Protein AF-A0A2Z5BMR2-F1 (afdb_monomer_lite)

Structure (mmCIF, N/CA/C/O backbone):
data_AF-A0A2Z5BMR2-F1
#
_entry.id   AF-A0A2Z5BMR2-F1
#
loop_
_atom_site.group_PDB
_atom_site.id
_atom_site.type_symbol
_atom_site.label_atom_id
_atom_site.label_alt_id
_atom_site.label_comp_id
_atom_site.label_asym_id
_atom_site.label_entity_id
_atom_site.label_seq_id
_atom_site.pdbx_PDB_ins_code
_atom_site.Cartn_x
_atom_site.Cartn_y
_atom_site.Cartn_z
_atom_site.occupancy
_atom_site.B_iso_or_equiv
_atom_site.auth_seq_id
_atom_site.auth_comp_id
_atom_site.auth_asym_id
_atom_site.auth_atom_id
_atom_site.pdbx_PDB_model_num
ATOM 1 N N . MET A 1 1 ? -6.294 -4.212 -38.802 1.00 42.16 1 MET A N 1
ATOM 2 C CA . MET A 1 1 ? -4.914 -4.127 -38.282 1.00 42.16 1 MET A CA 1
ATOM 3 C C . MET A 1 1 ? -3.989 -4.426 -39.443 1.00 42.16 1 MET A C 1
ATOM 5 O O . MET A 1 1 ? -3.777 -5.590 -39.751 1.00 42.16 1 MET A O 1
ATOM 9 N N . GLU A 1 2 ? -3.551 -3.392 -40.159 1.00 46.03 2 GLU A N 1
ATOM 10 C CA . GLU A 1 2 ? -2.572 -3.547 -41.236 1.00 46.03 2 GLU A CA 1
ATOM 11 C C . GLU A 1 2 ? -1.261 -4.031 -40.621 1.00 46.03 2 GLU A C 1
ATOM 13 O O . GLU A 1 2 ? -0.559 -3.287 -39.935 1.00 46.03 2 GLU A O 1
ATOM 18 N N . ALA A 1 3 ? -0.954 -5.311 -40.818 1.00 54.41 3 ALA A N 1
ATOM 19 C CA . ALA A 1 3 ? 0.390 -5.805 -40.612 1.00 54.41 3 ALA A CA 1
ATOM 20 C C . ALA A 1 3 ? 1.254 -5.139 -41.685 1.00 54.41 3 ALA A C 1
ATOM 22 O O . ALA A 1 3 ? 1.255 -5.550 -42.844 1.00 54.41 3 ALA A O 1
ATOM 23 N N . LEU A 1 4 ? 1.928 -4.051 -41.311 1.00 61.62 4 LEU A N 1
ATOM 24 C CA . LEU A 1 4 ? 2.996 -3.471 -42.110 1.00 61.62 4 LEU A CA 1
ATOM 25 C C . LEU A 1 4 ? 3.969 -4.610 -42.431 1.00 61.62 4 LEU A C 1
ATOM 27 O O . LEU A 1 4 ? 4.665 -5.093 -41.536 1.00 61.62 4 LEU A O 1
ATOM 31 N N . ASN A 1 5 ? 3.992 -5.053 -43.690 1.00 74.19 5 ASN A N 1
ATOM 32 C CA . ASN A 1 5 ? 4.996 -5.972 -44.221 1.00 74.19 5 ASN A CA 1
ATOM 33 C C . ASN A 1 5 ? 6.338 -5.230 -44.258 1.00 74.19 5 ASN A C 1
ATOM 35 O O . ASN A 1 5 ? 6.820 -4.785 -45.299 1.00 74.19 5 ASN A O 1
ATOM 39 N N . LEU A 1 6 ? 6.908 -5.019 -43.075 1.00 76.94 6 LEU A N 1
ATOM 40 C CA . LEU A 1 6 ? 8.230 -4.460 -42.898 1.00 76.94 6 LEU A CA 1
ATOM 41 C C . LEU A 1 6 ? 9.226 -5.459 -43.481 1.00 76.94 6 LEU A C 1
ATOM 43 O O . LEU A 1 6 ? 9.196 -6.645 -43.150 1.00 76.94 6 LEU A O 1
ATOM 47 N N . CYS A 1 7 ? 10.142 -4.987 -44.326 1.00 89.50 7 CYS A N 1
ATOM 48 C CA . CYS A 1 7 ? 11.292 -5.807 -44.684 1.00 89.50 7 CYS A CA 1
ATOM 49 C C . CYS A 1 7 ? 12.089 -6.153 -43.411 1.00 89.50 7 CYS A C 1
ATOM 51 O O . CYS A 1 7 ? 12.035 -5.420 -42.419 1.00 89.50 7 CYS A O 1
ATOM 53 N N . VAL A 1 8 ? 12.847 -7.253 -43.437 1.00 88.44 8 VAL A N 1
ATOM 54 C CA . VAL A 1 8 ? 13.571 -7.795 -42.267 1.00 88.44 8 VAL A CA 1
ATOM 55 C C . VAL A 1 8 ? 14.354 -6.714 -41.509 1.00 88.44 8 VAL A C 1
ATOM 57 O O . VAL A 1 8 ? 14.242 -6.611 -40.291 1.00 88.44 8 VAL A O 1
ATOM 60 N N . LYS A 1 9 ? 15.043 -5.821 -42.231 1.00 87.94 9 LYS A N 1
ATOM 61 C CA . LYS A 1 9 ? 15.794 -4.701 -41.639 1.00 87.94 9 LYS A CA 1
ATOM 62 C C . LYS A 1 9 ? 14.905 -3.717 -40.870 1.00 87.94 9 LYS A C 1
ATOM 64 O O . LYS A 1 9 ? 15.273 -3.267 -39.788 1.00 87.94 9 LYS A O 1
ATOM 69 N N . HIS A 1 10 ? 13.732 -3.376 -41.407 1.00 90.38 10 HIS A N 1
ATOM 70 C CA . 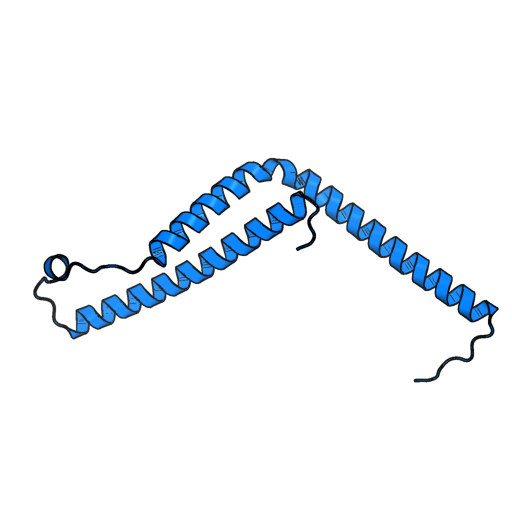HIS A 1 10 ? 12.785 -2.492 -40.725 1.00 90.38 10 HIS A CA 1
ATOM 71 C C . HIS A 1 10 ? 12.154 -3.169 -39.501 1.00 90.38 10 HIS A C 1
ATOM 73 O O . HIS A 1 10 ? 11.947 -2.510 -38.482 1.00 90.38 10 HIS A O 1
ATOM 79 N N . TYR A 1 11 ? 11.896 -4.478 -39.571 1.00 89.25 11 TYR A N 1
ATOM 80 C CA . TYR A 1 11 ? 11.407 -5.253 -38.431 1.00 89.25 11 TYR A CA 1
ATOM 81 C C . TYR A 1 11 ? 12.437 -5.312 -37.292 1.00 89.25 11 TYR A C 1
ATOM 83 O O . TYR A 1 11 ? 12.106 -5.035 -36.138 1.00 89.25 11 TYR A O 1
ATOM 91 N N . GLU A 1 12 ? 13.703 -5.596 -37.605 1.00 91.25 12 GLU A N 1
ATOM 92 C CA . GLU A 1 12 ? 14.796 -5.614 -36.625 1.00 91.25 12 GLU A CA 1
ATOM 93 C C . GLU A 1 12 ? 14.999 -4.247 -35.963 1.00 91.25 12 GLU A C 1
ATOM 95 O O . GLU A 1 12 ? 15.129 -4.164 -34.738 1.00 91.25 12 GLU A O 1
ATOM 100 N N . LEU A 1 13 ? 14.948 -3.165 -36.747 1.00 92.31 13 LEU A N 1
ATOM 101 C CA . LEU A 1 13 ? 15.023 -1.801 -36.226 1.00 92.31 13 LEU A CA 1
ATOM 102 C C . LEU A 1 13 ? 13.854 -1.491 -35.278 1.00 92.31 13 LEU A C 1
ATOM 104 O O . LEU A 1 13 ? 14.067 -0.928 -34.201 1.00 92.31 13 LEU A O 1
ATOM 108 N N . ALA A 1 14 ? 12.627 -1.870 -35.648 1.00 90.56 14 ALA A N 1
ATOM 109 C CA . ALA A 1 14 ? 11.446 -1.676 -34.811 1.00 90.56 14 ALA A CA 1
ATOM 110 C C . ALA A 1 14 ? 11.557 -2.457 -33.492 1.00 90.56 14 ALA A C 1
ATOM 112 O O . ALA A 1 14 ? 11.312 -1.895 -32.423 1.00 90.56 14 ALA A O 1
ATOM 113 N N . LYS A 1 15 ? 12.016 -3.713 -33.545 1.00 92.25 15 LYS A N 1
ATOM 114 C CA . LYS A 1 15 ? 12.270 -4.542 -32.359 1.00 92.25 15 LYS A CA 1
ATOM 115 C C . LYS A 1 15 ? 13.333 -3.920 -31.451 1.00 92.25 15 LYS A C 1
ATOM 117 O O . LYS A 1 15 ? 13.125 -3.832 -30.242 1.00 92.25 15 LYS A O 1
ATOM 122 N N . ALA A 1 16 ? 14.443 -3.444 -32.016 1.00 92.50 16 ALA A N 1
ATOM 123 C CA . ALA A 1 16 ? 15.496 -2.770 -31.259 1.00 92.50 16 ALA A CA 1
ATOM 124 C C . ALA A 1 16 ? 14.992 -1.472 -30.607 1.00 92.50 16 ALA A C 1
ATOM 126 O O . ALA A 1 16 ? 15.317 -1.193 -29.453 1.00 92.50 16 ALA A O 1
ATOM 127 N N . LYS A 1 17 ? 14.160 -0.695 -31.313 1.00 93.56 17 LYS A N 1
ATOM 128 C CA . LYS A 1 17 ? 13.536 0.521 -30.776 1.00 93.56 17 LYS A CA 1
ATOM 129 C C . LYS A 1 17 ? 12.590 0.206 -29.615 1.00 93.56 17 LYS A C 1
ATOM 131 O O . LYS A 1 17 ? 12.714 0.838 -28.570 1.00 93.56 17 LYS A O 1
ATOM 136 N N . MET A 1 18 ? 11.711 -0.790 -29.763 1.00 94.12 18 MET A N 1
ATOM 137 C CA . MET A 1 18 ? 10.823 -1.229 -28.678 1.00 94.12 18 MET A CA 1
ATOM 138 C C . MET A 1 18 ? 11.616 -1.726 -27.471 1.00 94.12 18 MET A C 1
ATOM 140 O O . MET A 1 18 ? 11.293 -1.381 -26.338 1.00 94.12 18 MET A O 1
ATOM 144 N N . ARG A 1 19 ? 12.685 -2.498 -27.700 1.00 94.69 19 ARG A N 1
ATOM 145 C CA . ARG A 1 19 ? 13.535 -2.996 -26.617 1.00 94.69 19 ARG A CA 1
ATOM 146 C C . ARG A 1 19 ? 14.180 -1.852 -25.837 1.00 94.69 19 ARG A C 1
ATOM 148 O O . ARG A 1 19 ? 14.047 -1.816 -24.622 1.00 94.69 19 ARG A O 1
ATOM 155 N N . ARG A 1 20 ? 14.780 -0.881 -26.535 1.00 94.50 20 ARG A N 1
ATOM 156 C CA . ARG A 1 20 ? 15.349 0.327 -25.910 1.00 94.50 20 ARG A CA 1
ATOM 157 C C . ARG A 1 20 ? 14.309 1.127 -25.132 1.00 94.50 20 ARG A C 1
ATOM 159 O O . ARG A 1 20 ? 14.628 1.688 -24.090 1.00 94.50 20 ARG A O 1
ATOM 166 N N . GLU A 1 21 ? 13.078 1.200 -25.628 1.00 95.25 21 GLU A N 1
ATOM 167 C CA . GLU A 1 21 ? 11.997 1.884 -24.923 1.00 95.25 21 GLU A CA 1
ATOM 168 C C . GLU A 1 21 ? 11.611 1.160 -23.628 1.00 95.25 21 GLU A C 1
ATOM 170 O O . GLU A 1 21 ? 11.470 1.809 -22.592 1.00 95.25 21 GLU A O 1
ATOM 175 N N . ILE A 1 22 ? 11.493 -0.170 -23.663 1.00 96.06 22 ILE A N 1
ATOM 176 C CA . ILE A 1 22 ? 11.243 -0.990 -22.471 1.00 96.06 22 ILE A CA 1
ATOM 177 C C . ILE A 1 22 ? 12.389 -0.833 -21.470 1.00 96.06 22 ILE A C 1
ATOM 179 O O . ILE A 1 22 ? 12.131 -0.534 -20.307 1.00 96.06 22 ILE A O 1
ATOM 183 N N . ASP A 1 23 ? 13.636 -0.963 -21.924 1.00 95.50 23 ASP A N 1
ATOM 184 C CA . ASP A 1 23 ? 14.819 -0.842 -21.068 1.00 95.50 23 ASP A CA 1
ATOM 185 C C . ASP A 1 23 ? 14.886 0.561 -20.433 1.00 95.50 23 ASP A C 1
ATOM 187 O O . ASP A 1 23 ? 15.030 0.689 -19.221 1.00 95.50 23 ASP A O 1
ATOM 191 N N . SER A 1 24 ? 14.643 1.629 -21.204 1.00 95.56 24 SER A N 1
ATOM 192 C CA . SER A 1 24 ? 14.617 2.997 -20.666 1.00 95.56 24 SER A CA 1
ATOM 193 C C . SER A 1 24 ? 13.483 3.220 -19.660 1.00 95.56 24 SER A C 1
ATOM 195 O O . SER A 1 24 ? 13.665 3.924 -18.662 1.00 95.56 24 SER A O 1
ATOM 197 N N . ARG A 1 25 ? 12.301 2.636 -19.894 1.00 95.00 25 ARG A N 1
ATOM 198 C CA . ARG A 1 25 ? 11.189 2.681 -18.931 1.00 95.00 25 ARG A CA 1
ATOM 199 C C . ARG A 1 25 ? 11.560 1.951 -17.642 1.00 95.00 25 ARG A C 1
ATOM 201 O O . ARG A 1 25 ? 11.314 2.500 -16.569 1.00 95.00 25 ARG A O 1
ATOM 208 N N . GLN A 1 26 ? 12.192 0.784 -17.747 1.00 94.75 26 GLN A N 1
ATOM 209 C CA . GLN A 1 26 ? 12.656 0.008 -16.600 1.00 94.75 26 GLN A CA 1
ATOM 210 C C . GLN A 1 26 ? 13.707 0.782 -15.795 1.00 94.75 26 GLN A C 1
ATOM 212 O O . GLN A 1 26 ? 13.538 0.975 -14.598 1.00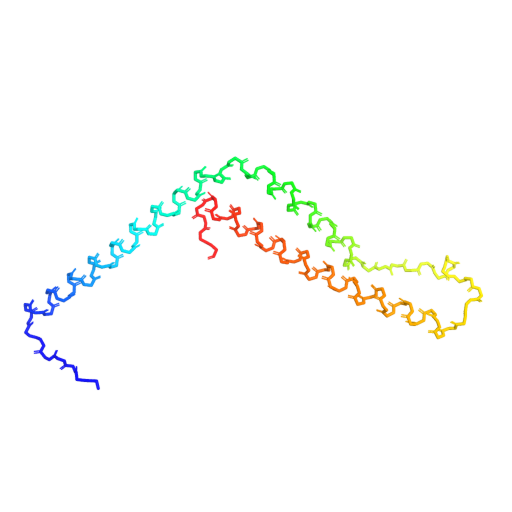 94.75 26 GLN A O 1
ATOM 217 N N . GLU A 1 27 ? 14.719 1.354 -16.447 1.00 94.62 27 GLU A N 1
ATOM 218 C CA . GLU A 1 27 ? 15.741 2.174 -15.783 1.00 94.62 27 GLU A CA 1
ATOM 219 C C . GLU A 1 27 ? 15.158 3.404 -15.077 1.00 94.62 27 GLU A C 1
ATOM 221 O O . GLU A 1 27 ? 15.658 3.847 -14.040 1.00 94.62 27 GLU A O 1
ATOM 226 N N . ARG A 1 28 ? 14.133 4.036 -15.662 1.00 94.19 28 ARG A N 1
ATOM 227 C CA . ARG A 1 28 ? 13.435 5.159 -15.018 1.00 94.19 28 ARG A CA 1
ATOM 228 C C . ARG A 1 28 ? 12.681 4.681 -13.786 1.00 94.19 28 ARG A C 1
ATOM 230 O O . ARG A 1 28 ? 12.784 5.323 -12.743 1.00 94.19 28 ARG A O 1
ATOM 237 N N . HIS A 1 29 ? 11.957 3.573 -13.906 1.00 93.19 29 HIS A N 1
ATOM 238 C CA . HIS A 1 29 ? 11.245 2.960 -12.795 1.00 93.19 29 HIS A CA 1
ATOM 239 C C . HIS A 1 29 ? 12.206 2.603 -11.655 1.00 93.19 29 HIS A C 1
ATOM 241 O O . HIS A 1 29 ? 11.994 3.033 -10.525 1.00 93.19 29 HIS A O 1
ATOM 247 N N . ASP A 1 30 ? 13.317 1.935 -11.955 1.00 91.81 30 ASP A N 1
ATOM 248 C CA . ASP A 1 30 ? 14.300 1.511 -10.956 1.00 91.81 30 ASP A CA 1
ATOM 249 C C . ASP A 1 30 ? 14.953 2.702 -10.248 1.00 91.81 30 ASP A C 1
ATOM 251 O O . ASP A 1 30 ? 15.141 2.673 -9.031 1.00 91.81 30 ASP A O 1
ATOM 255 N N . ARG A 1 31 ? 15.221 3.797 -10.974 1.00 93.50 31 ARG A N 1
ATOM 256 C CA . ARG A 1 31 ? 15.691 5.058 -10.378 1.00 93.50 31 ARG A CA 1
ATOM 257 C C . ARG A 1 31 ? 14.660 5.677 -9.439 1.00 93.50 31 ARG A C 1
ATOM 259 O O . ARG A 1 31 ? 15.017 6.111 -8.343 1.00 93.50 31 ARG A O 1
ATOM 266 N N . VAL A 1 32 ? 13.391 5.721 -9.847 1.00 94.31 32 VAL A N 1
ATOM 267 C CA . VAL A 1 32 ? 12.300 6.240 -9.006 1.00 94.31 32 VAL A CA 1
ATOM 268 C C . VAL A 1 32 ? 12.124 5.378 -7.756 1.00 94.31 32 VAL A C 1
ATOM 270 O O . VAL A 1 32 ? 11.986 5.920 -6.658 1.00 94.31 32 VAL A O 1
ATOM 273 N N . GLU A 1 33 ? 12.182 4.055 -7.897 1.00 92.00 33 GLU A N 1
ATOM 274 C CA . GLU A 1 33 ? 12.101 3.112 -6.784 1.00 92.00 33 GLU A CA 1
ATOM 275 C C . GLU A 1 33 ? 13.276 3.263 -5.820 1.00 92.00 33 GLU A C 1
ATOM 277 O O . GLU A 1 33 ? 13.059 3.387 -4.615 1.00 92.00 33 GLU A O 1
ATOM 282 N N . ALA A 1 34 ? 14.509 3.330 -6.323 1.00 91.12 34 ALA A N 1
ATOM 283 C CA . ALA A 1 34 ? 15.695 3.541 -5.496 1.00 91.12 34 ALA A CA 1
ATOM 284 C C . ALA A 1 34 ? 15.599 4.850 -4.696 1.00 91.12 34 ALA A C 1
ATOM 286 O O . ALA A 1 34 ? 15.725 4.833 -3.470 1.00 91.12 34 ALA A O 1
ATOM 287 N N . ALA A 1 35 ? 15.259 5.962 -5.357 1.00 93.44 35 ALA A N 1
ATOM 288 C CA . ALA A 1 35 ? 15.085 7.258 -4.701 1.00 93.44 3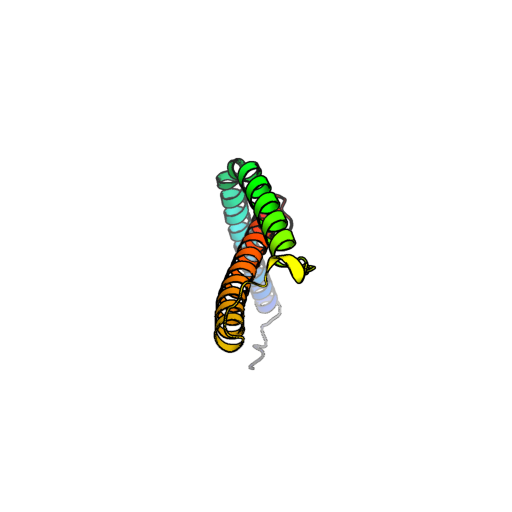5 ALA A CA 1
ATOM 289 C C . ALA A 1 35 ? 13.910 7.267 -3.704 1.00 93.44 35 ALA A C 1
ATOM 291 O O . ALA A 1 35 ? 13.923 7.976 -2.693 1.00 93.44 35 ALA A O 1
ATOM 292 N N . TRP A 1 36 ? 12.846 6.504 -3.968 1.00 94.75 36 TRP A N 1
ATOM 293 C CA . TRP A 1 36 ? 11.759 6.325 -3.010 1.00 94.75 36 TRP A CA 1
ATOM 294 C C . TRP A 1 36 ? 12.221 5.535 -1.781 1.00 94.75 36 TRP A C 1
ATOM 296 O O . TRP A 1 36 ? 11.933 5.962 -0.659 1.00 94.75 36 TRP A O 1
ATOM 306 N N . ARG A 1 37 ? 12.965 4.435 -1.964 1.00 93.06 37 ARG A N 1
ATOM 307 C CA . ARG A 1 37 ? 13.473 3.609 -0.857 1.00 93.06 37 ARG A CA 1
ATOM 308 C C . ARG A 1 37 ? 14.431 4.393 0.022 1.00 93.06 37 ARG A C 1
ATOM 310 O O . ARG A 1 37 ? 14.256 4.398 1.235 1.00 93.06 37 ARG A O 1
ATOM 317 N N . GLU A 1 38 ? 15.370 5.116 -0.576 1.00 92.06 38 GLU A N 1
ATOM 318 C CA . GLU A 1 38 ? 16.331 5.949 0.148 1.00 92.06 38 GLU A CA 1
ATOM 319 C C . GLU A 1 38 ? 15.624 6.981 1.041 1.00 92.06 38 GLU A C 1
ATOM 321 O O . GLU A 1 38 ? 15.845 7.030 2.253 1.00 92.06 38 GLU A O 1
ATOM 326 N N . ARG A 1 39 ? 14.671 7.739 0.481 1.00 92.19 39 ARG A N 1
ATOM 327 C CA . ARG A 1 39 ? 13.912 8.754 1.236 1.00 92.19 39 ARG A CA 1
ATOM 328 C C . ARG A 1 39 ? 13.085 8.174 2.383 1.00 92.19 39 ARG A C 1
ATOM 330 O O . ARG A 1 39 ? 12.827 8.869 3.373 1.00 92.19 39 ARG A O 1
ATOM 337 N N . ASN A 1 40 ? 12.626 6.932 2.245 1.00 94.12 40 ASN A N 1
ATOM 338 C CA . ASN A 1 40 ? 11.710 6.303 3.191 1.00 94.12 40 ASN A CA 1
ATOM 339 C C . ASN A 1 40 ? 12.365 5.254 4.100 1.00 94.12 40 ASN A C 1
ATOM 341 O O . ASN A 1 40 ? 11.712 4.809 5.041 1.00 94.12 40 ASN A O 1
ATOM 345 N N . ALA A 1 41 ? 13.645 4.920 3.916 1.00 91.44 41 ALA A N 1
ATOM 346 C CA . ALA A 1 41 ? 14.351 3.923 4.725 1.00 91.44 41 ALA A CA 1
ATOM 347 C C . ALA A 1 41 ? 14.241 4.215 6.231 1.00 91.44 41 ALA A C 1
ATOM 349 O O . ALA A 1 41 ? 13.906 3.336 7.027 1.00 91.44 41 ALA A O 1
ATOM 350 N N . ARG A 1 42 ? 14.398 5.488 6.615 1.00 93.38 42 ARG A N 1
ATOM 351 C CA . ARG A 1 42 ? 14.262 5.952 8.008 1.00 93.38 42 ARG A CA 1
ATOM 352 C C . ARG A 1 42 ? 12.861 5.779 8.605 1.00 93.38 42 ARG A C 1
ATOM 354 O O . ARG A 1 42 ? 12.720 5.771 9.821 1.00 93.38 42 ARG A O 1
ATOM 361 N N . LYS A 1 43 ? 11.820 5.664 7.775 1.00 93.44 43 LYS A N 1
ATOM 362 C CA . LYS A 1 43 ? 10.430 5.507 8.231 1.00 93.44 43 LYS A CA 1
ATOM 363 C C . LYS A 1 43 ? 10.074 4.056 8.537 1.00 93.44 43 LYS A C 1
ATOM 365 O O . LYS A 1 43 ? 9.074 3.819 9.206 1.00 93.44 43 LYS A O 1
ATOM 370 N N . ALA A 1 44 ? 10.890 3.094 8.099 1.00 92.81 44 ALA A N 1
ATOM 371 C CA . ALA A 1 44 ? 10.593 1.674 8.247 1.00 92.81 44 ALA A CA 1
ATOM 372 C C . ALA A 1 44 ? 10.293 1.245 9.700 1.00 92.81 44 ALA A C 1
ATOM 374 O O . ALA A 1 44 ? 9.333 0.502 9.895 1.00 92.81 44 ALA A O 1
ATOM 375 N N . PRO A 1 45 ? 11.031 1.700 10.737 1.00 95.19 45 PRO A N 1
ATOM 376 C CA . PRO A 1 45 ? 10.697 1.363 12.123 1.00 95.19 45 PRO A CA 1
ATOM 377 C C . PRO A 1 45 ? 9.328 1.906 12.551 1.00 95.19 45 PRO A C 1
ATOM 379 O O . PRO A 1 45 ? 8.531 1.172 13.130 1.00 95.19 45 PRO A O 1
ATOM 382 N N . ALA A 1 46 ? 9.021 3.158 12.201 1.00 96.50 46 ALA A N 1
ATOM 383 C CA . ALA A 1 46 ? 7.739 3.782 12.524 1.00 96.50 46 ALA A CA 1
ATOM 384 C C . ALA A 1 46 ? 6.569 3.080 11.819 1.00 96.50 46 ALA A C 1
ATOM 386 O O . ALA A 1 46 ? 5.541 2.825 12.438 1.00 96.50 46 ALA A O 1
ATOM 387 N N . TRP A 1 47 ? 6.737 2.704 10.550 1.00 96.94 47 TRP A N 1
ATOM 388 C CA . TRP A 1 47 ? 5.733 1.945 9.803 1.00 96.94 47 TRP A CA 1
ATOM 389 C C . TRP A 1 47 ? 5.473 0.562 10.395 1.00 96.94 47 TRP A C 1
ATOM 391 O O . TRP A 1 47 ? 4.322 0.142 10.445 1.00 96.94 47 TRP A O 1
ATOM 401 N N . ARG A 1 48 ? 6.508 -0.130 10.891 1.00 96.31 48 ARG A N 1
ATOM 402 C CA . ARG A 1 48 ? 6.333 -1.413 11.592 1.00 96.31 48 ARG A CA 1
ATOM 403 C C . ARG A 1 48 ? 5.538 -1.252 12.885 1.00 96.31 48 ARG A C 1
ATOM 405 O O . ARG A 1 48 ? 4.601 -2.011 13.096 1.00 96.31 48 ARG A O 1
ATOM 412 N N . ALA A 1 49 ? 5.861 -0.244 13.696 1.00 97.38 49 ALA A N 1
ATOM 413 C CA . ALA A 1 49 ? 5.126 0.034 14.930 1.00 97.38 49 ALA A CA 1
ATOM 414 C C . ALA A 1 49 ? 3.655 0.399 14.653 1.00 97.38 49 ALA A C 1
ATOM 416 O O . ALA A 1 49 ? 2.751 -0.095 15.322 1.00 97.38 49 ALA A O 1
ATOM 417 N N . GLN A 1 50 ? 3.402 1.219 13.625 1.00 96.31 50 GLN A N 1
ATOM 418 C CA . GLN A 1 50 ? 2.042 1.564 13.197 1.00 96.31 50 GLN A CA 1
ATOM 419 C C . GLN A 1 50 ? 1.273 0.346 12.682 1.00 96.31 50 GLN A C 1
ATOM 421 O O . GLN A 1 50 ? 0.091 0.205 12.986 1.00 96.31 50 GLN A O 1
ATOM 426 N N . LEU A 1 51 ? 1.932 -0.536 11.925 1.00 97.56 51 LEU A N 1
ATOM 427 C CA . LEU A 1 51 ? 1.322 -1.758 11.411 1.00 97.56 51 LEU A CA 1
ATOM 428 C C . LEU A 1 51 ? 0.912 -2.681 12.559 1.00 97.56 51 LEU A C 1
ATOM 430 O O . LEU A 1 51 ? -0.236 -3.103 12.618 1.00 97.56 51 LEU A O 1
ATOM 434 N N . GLU A 1 52 ? 1.820 -2.923 13.502 1.00 97.50 52 GLU A N 1
ATOM 435 C CA . GLU A 1 52 ? 1.562 -3.746 14.684 1.00 97.50 52 GLU A CA 1
ATOM 436 C C . GLU A 1 52 ? 0.404 -3.184 15.524 1.00 97.50 52 GLU A C 1
ATOM 438 O O . GLU A 1 52 ? -0.476 -3.922 15.970 1.00 97.50 52 GLU A O 1
ATOM 443 N N . GLN A 1 53 ? 0.359 -1.863 15.712 1.00 97.31 53 GLN A N 1
ATOM 444 C CA . GLN A 1 53 ? -0.739 -1.204 16.414 1.00 97.31 53 GLN A CA 1
ATOM 445 C C . GLN A 1 53 ? -2.072 -1.343 15.663 1.00 97.31 53 GLN A C 1
ATOM 447 O O . GLN A 1 53 ? -3.093 -1.643 16.285 1.00 97.31 53 GLN A O 1
ATOM 452 N N . ALA A 1 54 ? -2.074 -1.142 14.344 1.00 95.75 54 ALA A N 1
ATOM 453 C CA . ALA A 1 54 ? -3.272 -1.261 13.521 1.00 95.75 54 ALA A CA 1
ATOM 454 C C . ALA A 1 54 ? -3.803 -2.703 13.493 1.00 95.75 54 ALA A C 1
ATOM 456 O O . ALA A 1 54 ? -5.007 -2.908 13.626 1.00 95.75 54 ALA A O 1
ATOM 457 N N . GLU A 1 55 ? -2.922 -3.702 13.397 1.00 96.44 55 GLU A N 1
ATOM 458 C CA . GLU A 1 55 ? -3.292 -5.122 13.440 1.00 96.44 55 GLU A CA 1
ATOM 459 C C . GLU A 1 55 ? -3.872 -5.519 14.804 1.00 96.44 55 GLU A C 1
ATOM 461 O O . GLU A 1 55 ? -4.894 -6.204 14.859 1.00 96.44 55 GLU A O 1
ATOM 466 N N . ARG A 1 56 ? -3.293 -5.030 15.910 1.00 95.56 56 ARG A N 1
ATOM 467 C CA . ARG A 1 56 ? -3.855 -5.224 17.260 1.00 95.56 56 ARG A CA 1
ATOM 468 C C . ARG A 1 56 ? -5.246 -4.614 17.403 1.00 95.56 56 ARG A 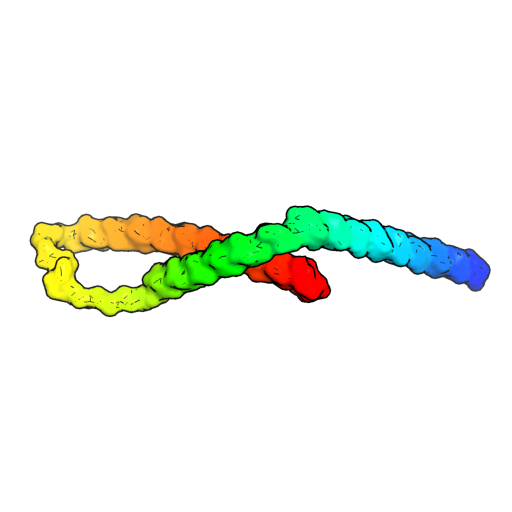C 1
ATOM 470 O O . ARG A 1 56 ? -6.146 -5.252 17.945 1.00 95.56 56 ARG A O 1
ATOM 477 N N . GLU A 1 57 ? -5.429 -3.384 16.933 1.00 94.00 57 GLU A N 1
ATOM 478 C CA . GLU A 1 57 ? -6.716 -2.686 16.994 1.00 94.00 57 GLU A CA 1
ATOM 479 C C . GLU A 1 57 ? -7.773 -3.388 16.131 1.00 94.00 57 GLU A C 1
ATOM 481 O O . GLU A 1 57 ? -8.911 -3.568 16.571 1.00 94.00 57 GLU A O 1
ATOM 486 N N . TYR A 1 58 ? -7.388 -3.819 14.927 1.00 94.06 58 TYR A N 1
ATOM 487 C CA . TYR A 1 58 ? -8.240 -4.587 14.027 1.00 94.06 58 TYR A CA 1
ATOM 488 C C . TYR A 1 58 ? -8.682 -5.895 14.686 1.00 94.06 58 TYR A C 1
ATOM 490 O O . TYR A 1 58 ? -9.881 -6.170 14.754 1.00 94.06 58 TYR A O 1
ATOM 498 N N . ALA A 1 59 ? -7.743 -6.658 15.256 1.00 91.81 59 ALA A N 1
ATOM 499 C CA . ALA A 1 59 ? -8.042 -7.893 15.974 1.00 91.81 59 ALA A CA 1
ATOM 500 C C . ALA A 1 59 ? -9.000 -7.644 17.149 1.00 91.81 59 ALA A C 1
ATOM 502 O O . ALA A 1 59 ? -10.016 -8.323 17.262 1.00 91.81 59 ALA A O 1
ATOM 503 N N . ARG A 1 60 ? -8.757 -6.613 17.971 1.00 89.88 60 ARG A N 1
ATOM 504 C CA . ARG A 1 60 ? -9.638 -6.268 19.102 1.00 89.88 60 ARG A CA 1
ATOM 505 C C . ARG A 1 60 ? -11.069 -5.942 18.661 1.00 89.88 60 ARG A C 1
ATOM 507 O O . ARG A 1 60 ? -12.015 -6.268 19.368 1.00 89.88 60 ARG A O 1
ATOM 514 N N . ARG A 1 61 ? -11.239 -5.256 17.526 1.00 87.88 61 ARG A N 1
ATOM 515 C CA . ARG A 1 61 ? -12.556 -4.818 17.019 1.00 87.88 61 ARG A CA 1
ATOM 516 C C . ARG A 1 61 ? -13.331 -5.892 16.271 1.00 87.88 61 ARG A C 1
ATOM 518 O O . ARG A 1 61 ? -14.553 -5.792 16.188 1.00 87.88 61 ARG A O 1
ATOM 525 N N . THR A 1 62 ? -12.621 -6.852 15.689 1.00 87.12 62 THR A N 1
ATOM 526 C CA . THR A 1 62 ? -13.197 -7.983 14.947 1.00 87.12 62 THR A CA 1
ATOM 527 C C . THR A 1 62 ? -13.374 -9.218 15.822 1.00 87.12 62 THR A C 1
ATOM 529 O O . THR A 1 62 ? -14.118 -10.127 15.459 1.00 87.12 62 THR A O 1
ATOM 532 N N . GLN A 1 63 ? -12.748 -9.243 17.002 1.00 82.25 63 GLN A N 1
ATOM 533 C CA . GLN A 1 63 ? -12.986 -10.270 18.001 1.00 82.25 63 GLN A CA 1
ATOM 534 C C . GLN A 1 63 ? -14.459 -10.259 18.427 1.00 82.25 63 GLN A C 1
ATOM 536 O O . GLN A 1 63 ? -15.017 -9.227 18.804 1.00 82.25 63 GLN A O 1
ATOM 541 N N . SER A 1 64 ? -15.091 -11.433 18.364 1.00 61.94 64 SER A N 1
ATOM 542 C CA . SER A 1 64 ? -16.476 -11.620 18.791 1.00 61.94 64 SER A CA 1
ATOM 543 C C . SER A 1 64 ? -16.636 -11.205 20.253 1.00 61.94 64 SER A C 1
ATOM 545 O O . SER A 1 64 ? -15.986 -11.760 21.140 1.00 61.94 64 SER A O 1
ATOM 547 N N . VAL A 1 65 ? -17.527 -10.249 20.513 1.00 64.00 65 VAL A N 1
ATOM 548 C CA . VAL A 1 65 ? -17.877 -9.842 21.873 1.00 64.00 65 VAL A CA 1
ATOM 549 C C . VAL A 1 65 ? -18.716 -10.961 22.486 1.00 64.00 65 VAL A C 1
ATOM 551 O O . VAL A 1 65 ? -19.896 -11.107 22.164 1.00 64.00 65 VAL A O 1
ATOM 554 N N . VAL A 1 66 ? -18.125 -11.760 23.375 1.00 54.00 66 VAL A N 1
ATOM 555 C CA . VAL A 1 66 ? -18.899 -12.604 24.294 1.00 54.00 66 VAL A CA 1
ATOM 556 C C . VAL A 1 66 ? -19.562 -11.647 25.281 1.00 54.00 66 VAL A C 1
ATOM 558 O O . VAL A 1 66 ? -18.978 -11.254 26.285 1.00 54.00 66 VAL A O 1
ATOM 561 N N . ALA A 1 67 ? -20.743 -11.151 24.920 1.00 56.97 67 ALA A N 1
ATOM 562 C CA . ALA A 1 67 ? -21.476 -10.222 25.759 1.00 56.97 67 ALA A CA 1
ATOM 563 C C . ALA A 1 67 ? -22.019 -10.983 26.970 1.00 56.97 67 ALA A C 1
ATOM 565 O O . ALA A 1 67 ? -22.983 -11.741 26.848 1.00 56.97 67 ALA A O 1
ATOM 566 N N . ASP A 1 68 ? -21.416 -10.755 28.135 1.00 50.94 68 ASP A N 1
ATOM 567 C CA . ASP A 1 68 ? -22.019 -11.139 29.401 1.00 50.94 68 ASP A CA 1
ATOM 568 C C . ASP A 1 68 ? -23.320 -10.342 29.570 1.00 50.94 68 ASP A C 1
ATOM 570 O O . ASP A 1 68 ? -23.336 -9.122 29.766 1.00 50.94 68 ASP A O 1
ATOM 574 N N . ARG A 1 69 ? -24.445 -11.030 29.369 1.00 50.94 69 ARG A N 1
ATOM 575 C CA . ARG A 1 69 ? -25.780 -10.428 29.277 1.00 50.94 69 ARG A CA 1
ATOM 576 C C . ARG A 1 69 ? -26.186 -9.748 30.588 1.00 50.94 69 ARG A C 1
ATOM 578 O O . ARG A 1 69 ? -27.029 -8.854 30.554 1.00 50.94 69 ARG A O 1
ATOM 585 N N . ALA A 1 70 ? -25.559 -10.130 31.702 1.00 55.28 70 ALA A N 1
ATOM 586 C CA . ALA A 1 70 ? -25.773 -9.546 33.019 1.00 55.28 70 ALA A CA 1
ATOM 587 C C . ALA A 1 70 ? -25.221 -8.111 33.150 1.00 55.28 70 ALA A C 1
ATOM 589 O O . ALA A 1 70 ? -25.784 -7.315 33.894 1.00 55.28 70 ALA A O 1
ATOM 590 N N . ALA A 1 71 ? -24.178 -7.739 32.396 1.00 55.97 71 ALA A N 1
ATOM 591 C CA . ALA A 1 71 ? -23.510 -6.438 32.536 1.00 55.97 71 ALA A CA 1
ATOM 592 C C . ALA A 1 71 ? -24.155 -5.298 31.720 1.00 55.97 71 ALA A C 1
ATOM 594 O O . ALA A 1 71 ? -23.888 -4.125 31.966 1.00 55.97 71 ALA A O 1
ATOM 595 N N . VAL A 1 72 ? -25.000 -5.622 30.734 1.00 59.03 72 VAL A N 1
ATOM 596 C CA . VAL A 1 72 ? -25.537 -4.646 29.756 1.00 59.03 72 VAL A CA 1
ATOM 597 C C . VAL A 1 72 ? -26.999 -4.260 30.053 1.00 59.03 72 VAL A C 1
ATOM 599 O O . VAL A 1 72 ? -27.586 -3.431 29.361 1.00 59.03 72 VAL A O 1
ATOM 602 N N . GLY A 1 73 ? -27.614 -4.869 31.068 1.00 53.09 73 GLY A N 1
ATOM 603 C CA . GLY A 1 73 ? -29.059 -4.832 31.302 1.00 53.09 73 GLY A CA 1
ATOM 604 C C . GLY A 1 73 ? -29.518 -3.851 32.378 1.00 53.09 73 GLY A C 1
ATOM 605 O O . GLY A 1 73 ? -30.109 -4.276 33.363 1.00 53.09 73 GLY A O 1
ATOM 606 N N . GLY A 1 74 ? -29.298 -2.549 32.191 1.00 66.00 74 GLY A N 1
ATOM 607 C CA . GLY A 1 74 ? -30.142 -1.542 32.849 1.00 66.00 74 GLY A CA 1
ATOM 608 C C . GLY A 1 74 ? -31.534 -1.486 32.197 1.00 66.00 74 GLY A C 1
ATOM 609 O O . GLY A 1 74 ? -31.698 -1.941 31.065 1.00 66.00 74 GLY A O 1
ATOM 610 N N . ALA A 1 75 ? -32.530 -0.913 32.884 1.00 65.94 75 ALA A N 1
ATOM 611 C CA . ALA A 1 75 ? -33.930 -0.795 32.442 1.00 65.94 75 ALA A CA 1
ATOM 612 C C . ALA A 1 75 ? -34.133 0.176 31.252 1.00 65.94 75 ALA A C 1
ATOM 614 O O . ALA A 1 75 ? -34.873 1.153 31.334 1.00 65.94 75 ALA A O 1
ATOM 615 N N . MET A 1 76 ? -33.457 -0.068 30.130 1.00 71.88 76 MET A N 1
ATOM 616 C CA . MET A 1 76 ? -33.656 0.649 28.873 1.00 71.88 76 MET A CA 1
ATOM 617 C C . MET A 1 76 ? -34.669 -0.078 27.984 1.00 71.88 76 MET A C 1
ATOM 619 O O . MET A 1 76 ? -34.666 -1.305 27.877 1.00 71.88 76 MET A O 1
ATOM 623 N N . HIS A 1 77 ? -35.506 0.688 27.279 1.00 77.56 77 HIS A N 1
ATOM 624 C CA . HIS A 1 77 ? -36.467 0.126 26.334 1.00 77.56 77 HIS A CA 1
ATOM 625 C C . HIS A 1 77 ? -35.742 -0.592 25.169 1.00 77.56 77 HIS A C 1
ATOM 627 O O . HIS A 1 77 ? -34.820 -0.014 24.579 1.00 77.56 77 HIS A O 1
ATOM 633 N N . PRO A 1 78 ? -36.158 -1.812 24.764 1.00 79.12 78 PRO A N 1
ATOM 634 C CA . PRO A 1 78 ? -35.438 -2.619 23.773 1.00 79.12 78 PRO A CA 1
ATOM 635 C C . PRO A 1 78 ? -35.179 -1.941 22.418 1.00 79.12 78 PRO A C 1
ATOM 637 O O . PRO A 1 78 ? -34.201 -2.269 21.748 1.00 79.12 78 PRO A O 1
ATOM 640 N N . SER A 1 79 ? -36.031 -1.005 21.985 1.00 82.00 79 SER A N 1
ATOM 641 C CA . SER A 1 79 ? -35.830 -0.265 20.727 1.00 82.00 79 SER A CA 1
ATOM 642 C C . SER A 1 79 ? -34.628 0.684 20.775 1.00 82.00 79 SER A C 1
ATOM 644 O O . SER A 1 79 ? -33.884 0.754 19.800 1.00 82.00 79 SER A O 1
ATOM 646 N N . ILE A 1 80 ? -34.401 1.355 21.909 1.00 76.44 80 ILE A N 1
ATOM 647 C CA . ILE A 1 80 ? -33.271 2.275 22.108 1.00 76.44 80 ILE A CA 1
ATOM 648 C C . ILE A 1 80 ? -31.966 1.480 22.121 1.00 76.44 80 ILE A C 1
ATOM 650 O O . ILE A 1 80 ? -31.013 1.840 21.434 1.00 76.44 80 ILE A O 1
ATOM 654 N N . VAL A 1 81 ? -31.963 0.336 22.813 1.00 77.81 81 VAL A N 1
ATOM 655 C CA . VAL A 1 81 ? -30.824 -0.593 22.834 1.00 77.81 81 VAL A CA 1
ATOM 656 C C . VAL A 1 81 ? -30.483 -1.082 21.424 1.00 77.81 81 VAL A C 1
ATOM 658 O O . VAL A 1 81 ? -29.311 -1.114 21.052 1.00 77.81 81 VAL A O 1
ATOM 661 N N . ARG A 1 82 ? -31.487 -1.440 20.611 1.00 78.62 82 ARG A N 1
ATOM 662 C CA . ARG A 1 82 ? -31.271 -1.856 19.214 1.00 78.62 82 ARG A CA 1
ATOM 663 C C . ARG A 1 82 ? -3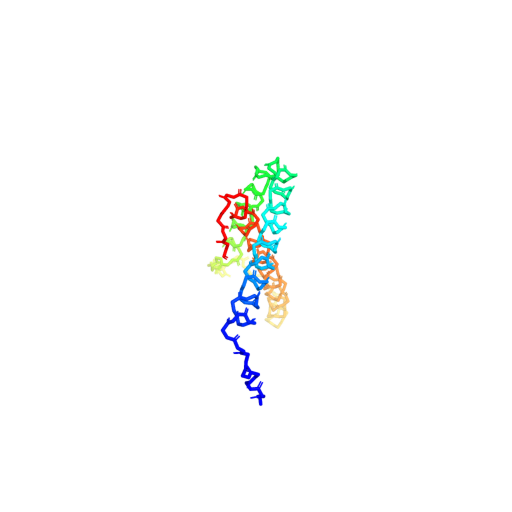0.715 -0.725 18.347 1.00 78.62 82 ARG A C 1
ATOM 665 O O . ARG A 1 82 ? -29.755 -0.958 17.620 1.00 78.62 82 ARG A O 1
ATOM 672 N N . ALA A 1 83 ? -31.271 0.482 18.448 1.00 74.69 83 ALA A N 1
ATOM 673 C CA . ALA A 1 83 ? -30.814 1.633 17.671 1.00 74.69 83 ALA A CA 1
ATOM 674 C C . ALA A 1 83 ? -29.366 2.023 18.018 1.00 74.69 83 ALA A C 1
ATOM 676 O O . ALA A 1 83 ? -28.539 2.168 17.120 1.00 74.69 83 ALA A O 1
ATOM 677 N N . GLN A 1 84 ? -29.024 2.104 19.310 1.00 74.31 84 GLN A N 1
ATOM 678 C CA . GLN A 1 84 ? -27.652 2.382 19.751 1.00 74.31 84 GLN A CA 1
ATOM 679 C C . GLN A 1 84 ? -26.672 1.298 19.295 1.00 74.31 84 GLN A C 1
ATOM 681 O O . GLN A 1 84 ? -25.588 1.619 18.813 1.00 74.31 84 GLN A O 1
ATOM 686 N N . ARG A 1 85 ? -27.056 0.017 19.387 1.00 74.50 85 ARG A N 1
ATOM 687 C CA . ARG A 1 85 ? -26.232 -1.088 18.875 1.00 74.50 85 ARG A CA 1
ATOM 688 C C . ARG A 1 85 ? -25.990 -0.981 17.371 1.00 74.50 85 ARG A C 1
ATOM 690 O O . ARG A 1 85 ? -24.863 -1.213 16.954 1.00 74.50 85 ARG A O 1
ATOM 697 N N . SER A 1 86 ? -27.000 -0.605 16.583 1.00 70.94 86 SER A N 1
ATOM 698 C CA . SER A 1 86 ? -26.854 -0.420 15.132 1.00 70.94 86 SER A CA 1
ATOM 699 C C . SER A 1 86 ? -25.867 0.700 14.802 1.00 70.94 86 SER A C 1
ATOM 701 O O . SER A 1 86 ? -24.914 0.474 14.068 1.00 70.94 86 SER A O 1
ATOM 703 N N . VAL A 1 87 ? -26.024 1.879 15.412 1.00 68.75 87 VAL A N 1
ATOM 704 C CA . VAL A 1 87 ? -25.136 3.030 15.161 1.00 68.75 87 VAL A CA 1
ATOM 705 C C . VAL A 1 87 ? -23.690 2.727 15.572 1.00 68.75 87 VAL A C 1
ATOM 707 O O . VAL A 1 87 ? -22.741 3.076 14.866 1.00 68.75 87 VAL A O 1
ATOM 710 N N . LEU A 1 88 ? -23.499 2.051 16.709 1.00 74.25 88 LEU A N 1
ATOM 711 C CA . LEU A 1 88 ? -22.173 1.622 17.156 1.00 74.25 88 LEU A CA 1
ATOM 712 C C . LEU A 1 88 ? -21.572 0.555 16.232 1.00 74.25 88 LEU A C 1
ATOM 714 O O . LEU A 1 88 ? -20.359 0.570 16.015 1.00 74.25 88 LEU A O 1
ATOM 718 N N . ALA A 1 89 ? -22.396 -0.334 15.670 1.00 74.06 89 ALA A N 1
ATOM 719 C CA . ALA A 1 89 ? -21.962 -1.316 14.683 1.00 74.06 89 ALA A CA 1
ATOM 720 C C . ALA A 1 89 ? -21.507 -0.638 13.384 1.00 74.06 89 ALA A C 1
ATOM 722 O O . ALA A 1 89 ? -20.396 -0.914 12.940 1.00 74.06 89 ALA A O 1
ATOM 723 N N . ASP A 1 90 ? -22.275 0.311 12.843 1.00 75.75 90 ASP A N 1
ATOM 724 C CA . ASP A 1 90 ? -21.912 1.053 11.626 1.00 75.75 90 ASP A CA 1
ATOM 725 C C . ASP A 1 90 ? -20.600 1.833 11.811 1.00 75.75 90 ASP A C 1
ATOM 727 O O . ASP A 1 90 ? -19.694 1.779 10.975 1.00 75.75 90 ASP A O 1
ATOM 731 N N . SER A 1 91 ? -20.441 2.496 12.964 1.00 83.38 91 SER A N 1
ATOM 732 C CA . SER A 1 91 ? -19.190 3.172 13.332 1.00 83.38 91 SER A CA 1
ATOM 733 C C . SER A 1 91 ? -18.015 2.196 13.452 1.00 83.38 91 SER A C 1
ATOM 735 O O . SER A 1 91 ? -16.887 2.524 13.070 1.00 83.38 91 SER A O 1
ATOM 737 N N . ASN A 1 92 ? -18.254 0.993 13.983 1.00 87.50 92 ASN A N 1
ATOM 738 C CA . ASN A 1 92 ? -17.220 -0.028 14.089 1.00 87.50 92 ASN A CA 1
ATOM 739 C C . ASN A 1 92 ? -16.826 -0.573 12.713 1.00 87.50 92 ASN A C 1
ATOM 741 O O . ASN A 1 92 ? -15.634 -0.681 12.447 1.00 87.50 92 ASN A O 1
ATOM 745 N N . VAL A 1 93 ? -17.791 -0.837 11.827 1.00 87.62 93 VAL A N 1
ATOM 746 C CA . VAL A 1 93 ? -17.535 -1.275 10.446 1.00 87.62 93 VAL A CA 1
ATOM 747 C C . VAL A 1 93 ? -16.687 -0.240 9.710 1.00 87.62 93 VAL A C 1
ATOM 749 O O . VAL A 1 93 ? -15.641 -0.586 9.165 1.00 87.62 93 VAL A O 1
ATOM 752 N N . ALA A 1 94 ? -17.056 1.043 9.774 1.00 88.62 94 ALA A N 1
ATOM 753 C CA . ALA A 1 94 ? -16.278 2.115 9.149 1.00 88.62 94 ALA A CA 1
ATOM 754 C C . ALA A 1 94 ? -14.828 2.173 9.672 1.00 88.62 94 ALA A C 1
ATOM 756 O O . ALA A 1 94 ? -13.884 2.346 8.900 1.00 88.62 94 ALA A O 1
ATOM 757 N N . ARG A 1 95 ? -14.635 1.986 10.984 1.00 90.25 95 ARG A N 1
ATOM 758 C CA . ARG A 1 95 ? -13.303 1.945 11.609 1.00 90.25 95 ARG A CA 1
ATOM 759 C C . ARG A 1 95 ? -12.490 0.718 11.200 1.00 90.25 95 ARG A C 1
ATOM 761 O O . ARG A 1 95 ? -11.287 0.845 11.004 1.00 90.25 95 ARG A O 1
ATOM 768 N N . VAL A 1 96 ? -13.123 -0.446 11.068 1.00 92.94 96 VAL A N 1
ATOM 769 C CA . VAL A 1 96 ? -12.476 -1.682 10.602 1.00 92.94 96 VAL A CA 1
ATOM 770 C C . VAL A 1 96 ? -11.979 -1.515 9.164 1.00 92.94 96 VAL A C 1
ATOM 772 O O . VAL A 1 96 ? -10.809 -1.782 8.908 1.00 92.94 96 VAL A O 1
ATOM 775 N N . VAL A 1 97 ? -12.799 -0.959 8.266 1.00 94.25 97 VAL A N 1
ATOM 776 C CA . VAL A 1 97 ? -12.407 -0.682 6.869 1.00 94.25 97 VAL A CA 1
ATOM 777 C C . VAL A 1 97 ? -11.220 0.287 6.786 1.00 94.25 97 VAL A C 1
ATOM 779 O O . VAL A 1 97 ? -10.308 0.105 5.977 1.00 94.25 97 VAL A O 1
ATOM 782 N N . GLU A 1 98 ? -11.186 1.321 7.633 1.00 94.56 98 GLU A N 1
ATOM 783 C CA . GLU A 1 98 ? -10.035 2.233 7.679 1.00 94.56 98 GLU A CA 1
ATOM 784 C C . GLU A 1 98 ? -8.760 1.523 8.158 1.00 94.56 98 GLU A C 1
ATOM 786 O O . GLU A 1 98 ? -7.684 1.730 7.593 1.00 94.56 98 GLU A O 1
ATOM 791 N N . LEU A 1 99 ? -8.868 0.642 9.157 1.00 95.75 99 LEU A N 1
ATOM 792 C CA . LEU A 1 99 ? -7.738 -0.158 9.631 1.00 95.75 99 LEU A CA 1
ATOM 793 C C . LEU A 1 99 ? -7.211 -1.097 8.541 1.00 95.75 99 LEU A C 1
ATOM 795 O O . LEU A 1 99 ? -5.998 -1.168 8.360 1.00 95.75 99 LEU A O 1
ATOM 799 N N . GLU A 1 100 ? -8.081 -1.749 7.765 1.00 96.25 100 GLU A N 1
ATOM 800 C CA . GLU A 1 100 ? -7.672 -2.577 6.619 1.00 96.25 100 GLU A CA 1
ATOM 801 C C . GLU A 1 100 ? -6.886 -1.768 5.587 1.00 96.25 100 GLU A C 1
ATOM 803 O O . GLU A 1 100 ? -5.819 -2.194 5.137 1.00 96.25 100 GLU A O 1
ATOM 808 N N . ARG A 1 101 ? -7.363 -0.561 5.256 1.00 97.38 101 ARG A N 1
ATOM 809 C CA . ARG A 1 101 ? -6.668 0.355 4.342 1.00 97.38 101 ARG A CA 1
ATOM 810 C C . ARG A 1 101 ? -5.286 0.739 4.872 1.00 97.38 101 ARG A C 1
ATOM 812 O O . ARG A 1 101 ? -4.315 0.738 4.112 1.00 97.38 101 ARG A O 1
ATOM 819 N N . ILE A 1 102 ? -5.180 1.070 6.161 1.00 97.00 102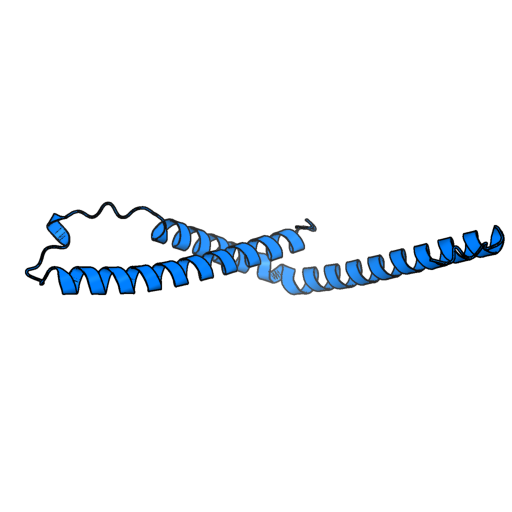 ILE A N 1
ATOM 820 C CA . ILE A 1 102 ? -3.905 1.402 6.811 1.00 97.00 102 ILE A CA 1
ATOM 821 C C . ILE A 1 102 ? -2.950 0.206 6.761 1.00 97.00 102 ILE A C 1
ATOM 823 O O . ILE A 1 102 ? -1.810 0.367 6.325 1.00 97.00 102 ILE A O 1
ATOM 827 N N . ILE A 1 103 ? -3.419 -0.977 7.161 1.00 97.75 103 ILE A N 1
ATOM 828 C CA . ILE A 1 103 ? -2.640 -2.220 7.179 1.00 97.75 103 ILE A CA 1
ATOM 829 C C . ILE A 1 103 ? -2.138 -2.553 5.772 1.00 97.75 103 ILE A C 1
ATOM 831 O O . ILE A 1 103 ? -0.945 -2.801 5.596 1.00 97.75 103 ILE A O 1
ATOM 835 N N . GLY A 1 104 ? -3.014 -2.511 4.764 1.00 96.50 104 GLY A N 1
ATOM 836 C CA . GLY A 1 104 ? -2.664 -2.794 3.371 1.00 96.50 104 GLY A CA 1
ATOM 837 C C . GLY A 1 104 ? -1.596 -1.842 2.835 1.00 96.50 104 GLY A C 1
ATOM 838 O O . GLY A 1 104 ? -0.580 -2.290 2.304 1.00 96.50 104 GLY A O 1
ATOM 839 N N . ARG A 1 105 ? -1.768 -0.532 3.058 1.00 97.31 105 ARG A N 1
ATOM 840 C CA . ARG A 1 105 ? -0.770 0.484 2.690 1.00 97.31 105 ARG A CA 1
ATOM 841 C C . ARG A 1 105 ? 0.578 0.230 3.366 1.00 97.31 105 ARG A C 1
ATOM 843 O O . ARG A 1 105 ? 1.592 0.193 2.680 1.00 97.31 105 ARG A O 1
ATOM 850 N N . LEU A 1 106 ? 0.599 0.020 4.684 1.00 97.12 106 LEU A N 1
ATOM 851 C CA . LEU A 1 106 ? 1.844 -0.186 5.433 1.00 97.12 106 LEU A CA 1
ATOM 852 C C . LEU A 1 106 ? 2.554 -1.485 5.029 1.00 97.12 106 LEU A C 1
ATOM 854 O O . LEU A 1 106 ? 3.779 -1.500 4.918 1.00 97.12 106 LEU A O 1
ATOM 858 N N . LYS A 1 107 ? 1.807 -2.565 4.760 1.00 96.44 107 LYS A N 1
ATOM 859 C CA . LYS A 1 107 ? 2.364 -3.815 4.217 1.00 96.44 107 LYS A CA 1
ATOM 860 C C . LYS A 1 107 ? 2.985 -3.597 2.839 1.00 96.44 107 LYS A C 1
ATOM 862 O O . LYS A 1 107 ? 4.115 -4.033 2.627 1.00 96.44 107 LYS A O 1
ATOM 867 N N . GLY A 1 108 ? 2.294 -2.883 1.949 1.00 95.50 108 GLY A N 1
ATOM 868 C CA . GLY A 1 108 ? 2.805 -2.532 0.622 1.00 95.50 108 GLY A CA 1
ATOM 869 C C . GLY A 1 108 ? 4.068 -1.672 0.691 1.00 95.50 108 GLY A C 1
ATOM 870 O O . GLY A 1 108 ? 5.075 -2.001 0.068 1.00 95.50 108 GLY A O 1
ATOM 871 N N . ASP A 1 109 ? 4.070 -0.626 1.518 1.00 94.94 109 ASP A N 1
ATOM 872 C CA . ASP A 1 109 ? 5.229 0.253 1.709 1.00 94.94 109 ASP A CA 1
ATOM 873 C C . ASP A 1 109 ? 6.443 -0.512 2.271 1.00 94.94 109 ASP A C 1
ATOM 875 O O . ASP A 1 109 ? 7.579 -0.336 1.815 1.00 94.94 109 ASP A O 1
ATOM 879 N N . LEU A 1 110 ? 6.222 -1.414 3.231 1.00 94.56 110 LEU A N 1
ATOM 880 C CA . LEU A 1 110 ? 7.280 -2.262 3.787 1.00 94.56 110 LEU A CA 1
ATOM 881 C C . LEU A 1 110 ? 7.782 -3.318 2.786 1.00 94.56 110 LEU A C 1
ATOM 883 O O . LEU A 1 110 ? 8.979 -3.616 2.786 1.00 94.56 110 LEU A O 1
ATOM 887 N N . ALA A 1 111 ? 6.916 -3.875 1.934 1.00 93.25 111 ALA A N 1
ATOM 888 C CA . ALA A 1 111 ? 7.308 -4.797 0.864 1.00 93.25 111 ALA A CA 1
ATOM 889 C C . ALA A 1 111 ? 8.140 -4.083 -0.213 1.00 93.25 111 ALA A C 1
ATOM 891 O O . ALA A 1 111 ? 9.246 -4.523 -0.539 1.00 93.25 111 ALA A O 1
ATOM 892 N N . ARG A 1 112 ? 7.676 -2.908 -0.654 1.00 92.50 112 ARG A N 1
ATOM 893 C CA . ARG A 1 112 ? 8.368 -2.034 -1.608 1.00 92.50 112 ARG A CA 1
ATOM 894 C C . ARG A 1 112 ? 9.760 -1.629 -1.116 1.00 92.50 112 ARG A C 1
ATOM 896 O O . ARG A 1 112 ? 10.713 -1.615 -1.901 1.00 92.50 112 ARG A O 1
ATOM 903 N N . LEU A 1 113 ? 9.908 -1.363 0.188 1.00 91.62 113 LEU A N 1
ATOM 904 C CA . LEU A 1 113 ? 11.209 -1.113 0.824 1.00 91.62 113 LEU A CA 1
ATOM 905 C C . LEU A 1 113 ? 12.157 -2.315 0.752 1.00 91.62 113 LEU A C 1
ATOM 907 O O . LEU A 1 113 ? 13.350 -2.123 0.536 1.00 91.62 113 LEU A O 1
ATOM 911 N N . LYS A 1 114 ? 11.646 -3.540 0.911 1.00 87.88 114 LYS A N 1
ATOM 912 C CA . LYS A 1 114 ? 12.443 -4.774 0.801 1.00 87.88 114 LYS A CA 1
ATOM 913 C C . LYS A 1 114 ? 12.839 -5.116 -0.641 1.00 87.88 114 LYS A C 1
ATOM 915 O O . LYS A 1 114 ? 13.585 -6.066 -0.842 1.00 87.88 114 LYS A O 1
ATOM 920 N N . GLY A 1 115 ? 12.340 -4.377 -1.636 1.00 78.69 115 GLY A N 1
ATOM 921 C CA . GLY A 1 115 ? 12.487 -4.736 -3.047 1.00 78.69 115 GLY A CA 1
ATOM 922 C C . GLY A 1 115 ? 11.557 -5.870 -3.483 1.00 78.69 115 GLY A C 1
ATOM 923 O O . GLY A 1 115 ? 11.668 -6.337 -4.611 1.00 78.69 115 GLY A O 1
ATOM 924 N N . GLY A 1 116 ? 10.630 -6.292 -2.616 1.00 60.66 116 GLY A N 1
ATOM 925 C CA . GLY A 1 116 ? 9.542 -7.176 -2.998 1.00 60.66 116 GLY A CA 1
ATOM 926 C C . GLY A 1 116 ? 8.506 -6.358 -3.750 1.00 60.66 116 GLY A C 1
ATOM 927 O O . GLY A 1 116 ? 7.825 -5.526 -3.148 1.00 60.66 116 GLY A O 1
ATOM 928 N N . ALA A 1 117 ? 8.408 -6.567 -5.061 1.00 47.47 117 ALA A N 1
ATOM 929 C CA . ALA A 1 117 ? 7.199 -6.206 -5.785 1.00 47.47 117 ALA A CA 1
ATOM 930 C C . ALA A 1 117 ? 6.017 -6.890 -5.075 1.00 47.47 117 ALA A C 1
ATOM 932 O O . ALA A 1 117 ? 6.087 -8.086 -4.786 1.00 47.47 117 ALA A O 1
ATOM 933 N N . SER A 1 118 ? 5.008 -6.103 -4.695 1.00 41.06 118 SER A N 1
ATOM 934 C CA . SER A 1 118 ? 3.701 -6.643 -4.301 1.00 41.06 118 SER A CA 1
ATOM 935 C C . SER A 1 118 ? 3.012 -7.252 -5.513 1.00 41.06 118 SER A C 1
ATOM 937 O O . SER A 1 118 ? 3.224 -6.705 -6.620 1.00 41.06 118 SER A O 1
#

Sequence (118 aa):
MEALNLCVKHYELAKAKMRREIDSRQERHDRVEAAWRERNARKAPAWRAQLEQAEREYARRTQSVVADRAAVGGAMHPSIVRAQRSVLADSNVARVVELERIIGRLKGDLARLKGGAS

pLDDT: mean 84.44, std 14.87, range [41.06, 97.75]

Secondary structure (DSSP, 8-state):
-------HHHHHHHHHHHHHHHHHHHHHHHHHHHHHHHHHGGGHHHHHHHHHHHHHHHHHHHS-----TTTS-SS--HHHHHHHHHHHHHHHHHHHHHHHHHHHHHHHHHHHHTT---

Foldseek 3Di:
DPPPPDDPVRVVVVVVVVVVVVVVVVVVVVVVLVVLLVVCVVCLVVLVVQLVVLVVVLCVLPPDPPDPVVVPDDPDDVVVVVVVVVVVVVVSVVSNVVSVVSNVVSVCSNCSSVVNDD

Radius of gyration: 27.04 Å; chains: 1; bounding box: 53×21×78 Å